Protein AF-A0A286E2Q5-F1 (afdb_monomer_lite)

Secondary structure (DSSP, 8-state):
---------------PPPTTTTSPPPEE-TTT-PEE-SHHHHHHTS-HHHHHHHHTTPPPPPPSS---PPPPTT-

pLDDT: mean 80.77, std 14.0, range [41.22, 96.38]

Organism: NCBI:txid1300267

InterPro domains:
  IPR046053 Protein of unknown function DUF6011 [PF19474] (24-54)

Radius of gyration: 27.21 Å; chains: 1; bounding box: 50×77×46 Å

Foldseek 3Di:
DDDDDDDDPDPPPPPDPDPVVVDDDFQAAPPPRHTDDDPVCNVVSHDPVRVVVVVVVDDPDDDPDDDPDDDDPPD

Sequence (75 aa):
MAGTTSGANDPQPALLPDPEERRRPPVHCRLCGRPLRDREARTWGLGPECRAKLELRAAPRPPDGPVEQDPLPGV

Structure (mmCIF, N/CA/C/O backbone):
data_AF-A0A286E2Q5-F1
#
_entry.id   AF-A0A286E2Q5-F1
#
loop_
_atom_site.group_PDB
_atom_site.id
_atom_site.type_symbol
_atom_site.label_atom_id
_atom_site.label_alt_id
_atom_site.label_comp_id
_atom_site.label_asym_id
_atom_site.label_entity_id
_atom_site.label_seq_id
_atom_site.pdbx_PDB_ins_code
_atom_site.Cartn_x
_atom_site.Cartn_y
_atom_site.Cartn_z
_atom_site.occupancy
_atom_site.B_iso_or_equiv
_atom_site.auth_seq_id
_atom_site.auth_comp_id
_atom_site.auth_asym_id
_atom_site.auth_atom_id
_atom_site.pdbx_PDB_model_num
ATOM 1 N N . MET A 1 1 ? 16.433 -65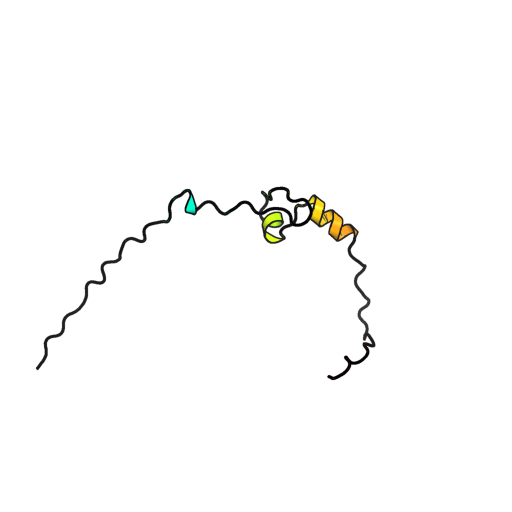.075 -10.901 1.00 41.22 1 MET A N 1
ATOM 2 C CA . MET A 1 1 ? 17.596 -64.728 -10.061 1.00 41.22 1 MET A CA 1
ATOM 3 C C . MET A 1 1 ? 18.248 -63.480 -10.637 1.00 41.22 1 MET A C 1
ATOM 5 O O . MET A 1 1 ? 18.482 -63.464 -11.833 1.00 41.22 1 MET A O 1
ATOM 9 N N . ALA A 1 2 ? 18.398 -62.466 -9.779 1.00 49.66 2 ALA A N 1
ATOM 10 C CA . ALA A 1 2 ? 19.212 -61.240 -9.811 1.00 49.66 2 ALA A CA 1
ATOM 11 C C . ALA A 1 2 ? 19.798 -60.685 -11.131 1.00 49.66 2 ALA A C 1
ATOM 13 O O . ALA A 1 2 ? 20.535 -61.357 -11.843 1.00 49.66 2 ALA A O 1
ATOM 14 N N . GLY A 1 3 ? 19.586 -59.378 -11.325 1.00 44.09 3 GLY A N 1
ATOM 15 C CA . GLY A 1 3 ? 20.302 -58.522 -12.271 1.00 44.09 3 GLY A CA 1
ATOM 16 C C . GLY A 1 3 ? 20.019 -57.040 -12.006 1.00 44.09 3 GLY A C 1
ATOM 17 O O . GLY A 1 3 ? 19.378 -56.375 -12.808 1.00 44.09 3 GLY A O 1
ATOM 18 N N . THR A 1 4 ? 20.419 -56.549 -10.833 1.00 64.75 4 THR A N 1
ATOM 19 C CA . THR A 1 4 ? 20.478 -55.124 -10.462 1.00 64.75 4 THR A CA 1
ATOM 20 C C . THR A 1 4 ? 21.668 -54.427 -11.124 1.00 64.75 4 THR A C 1
ATOM 22 O O . THR A 1 4 ? 22.764 -54.959 -11.002 1.00 64.75 4 THR A O 1
ATOM 25 N N . THR A 1 5 ? 21.482 -53.214 -11.657 1.00 54.28 5 THR A N 1
ATOM 26 C CA . THR A 1 5 ? 22.385 -52.042 -11.514 1.00 54.28 5 THR A CA 1
ATOM 27 C C . THR A 1 5 ? 21.645 -50.796 -12.030 1.00 54.28 5 THR A C 1
ATOM 29 O O . THR A 1 5 ? 21.092 -50.794 -13.121 1.00 54.28 5 THR A O 1
ATOM 32 N N . SER A 1 6 ? 21.359 -49.807 -11.182 1.00 52.62 6 SER A N 1
ATOM 33 C CA . SER A 1 6 ? 22.254 -48.714 -10.754 1.00 52.62 6 SER A CA 1
ATOM 34 C C . SER A 1 6 ? 22.640 -47.742 -11.873 1.00 52.62 6 SER A C 1
ATOM 36 O O . SER A 1 6 ? 23.627 -47.944 -12.564 1.00 52.62 6 SER A O 1
ATOM 38 N N . GLY A 1 7 ? 21.868 -46.654 -11.958 1.00 53.22 7 GLY A N 1
ATOM 39 C CA . GLY A 1 7 ? 22.362 -45.303 -11.683 1.00 53.22 7 GLY A CA 1
ATOM 40 C C . GLY A 1 7 ? 23.318 -44.653 -12.682 1.00 53.22 7 GLY A C 1
ATOM 41 O O . GLY A 1 7 ? 24.517 -44.887 -12.641 1.00 53.22 7 GLY A O 1
ATOM 42 N N . ALA A 1 8 ? 22.790 -43.673 -13.414 1.00 50.34 8 ALA A N 1
ATOM 43 C CA . ALA A 1 8 ? 23.467 -42.398 -13.638 1.00 50.34 8 ALA A CA 1
ATOM 44 C C . ALA A 1 8 ? 22.385 -41.320 -13.817 1.00 50.34 8 ALA A C 1
ATOM 46 O O . ALA A 1 8 ? 21.932 -41.039 -14.923 1.00 50.34 8 ALA A O 1
ATOM 47 N N . ASN A 1 9 ? 21.894 -40.775 -12.700 1.00 63.78 9 ASN A N 1
ATOM 48 C 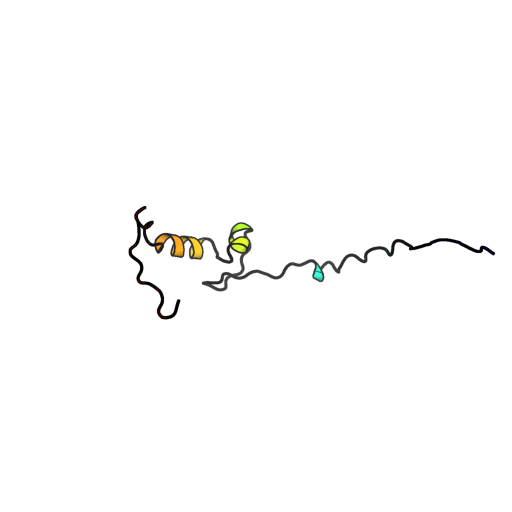CA . ASN A 1 9 ? 21.227 -39.477 -12.723 1.00 63.78 9 ASN A CA 1
ATOM 49 C C . ASN A 1 9 ? 22.354 -38.458 -12.910 1.00 63.78 9 ASN A C 1
ATOM 51 O O . ASN A 1 9 ? 23.026 -38.082 -11.951 1.00 63.78 9 ASN A O 1
ATOM 55 N N . ASP A 1 10 ? 22.651 -38.164 -14.172 1.00 61.38 10 ASP A N 1
ATOM 56 C CA . ASP A 1 10 ? 23.568 -37.099 -14.554 1.00 61.38 10 ASP A CA 1
ATOM 57 C C . ASP A 1 10 ? 23.054 -35.805 -13.900 1.00 61.38 10 ASP A C 1
ATOM 59 O O . ASP A 1 10 ? 21.860 -35.509 -14.044 1.00 61.38 10 ASP A O 1
ATOM 63 N N . PRO A 1 11 ? 23.868 -35.047 -13.142 1.00 64.19 11 PRO A N 1
ATOM 64 C CA . PRO A 1 11 ? 23.431 -33.766 -12.621 1.00 64.19 11 PRO A CA 1
ATOM 65 C C . PRO A 1 11 ? 23.263 -32.837 -13.818 1.00 64.19 11 PRO A C 1
ATOM 67 O O . PRO A 1 11 ? 24.213 -32.194 -14.260 1.00 64.19 11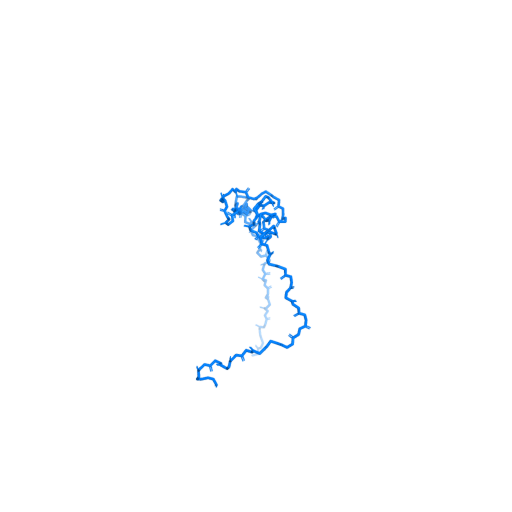 PRO A O 1
ATOM 70 N N . GLN A 1 12 ? 22.046 -32.797 -14.365 1.00 65.94 12 GLN A N 1
ATOM 71 C CA . GLN A 1 12 ? 21.679 -31.866 -15.415 1.00 65.94 12 GLN A CA 1
ATOM 72 C C . GLN A 1 12 ? 22.122 -30.476 -14.939 1.00 65.94 12 GLN A C 1
ATOM 74 O O . GLN A 1 12 ? 21.684 -30.043 -13.865 1.00 65.94 12 GLN A O 1
ATOM 79 N N . PRO A 1 13 ? 23.033 -29.794 -15.656 1.00 65.31 13 PRO A N 1
ATOM 80 C CA . PRO A 1 13 ? 23.487 -28.486 -15.230 1.00 65.31 13 PRO A CA 1
ATOM 81 C C . PRO A 1 13 ? 22.257 -27.589 -15.203 1.00 65.31 13 PRO A C 1
ATOM 83 O O . PRO A 1 13 ? 21.589 -27.423 -16.224 1.00 65.31 13 PRO A O 1
ATOM 86 N N . ALA A 1 14 ? 21.925 -27.067 -14.022 1.00 69.25 14 ALA A N 1
ATOM 87 C CA . ALA A 1 14 ? 20.838 -26.118 -13.869 1.00 69.25 14 ALA A CA 1
ATOM 88 C C . ALA A 1 14 ? 21.135 -24.938 -14.798 1.00 69.25 14 ALA A C 1
ATOM 90 O O . ALA A 1 14 ? 22.032 -24.137 -14.525 1.00 69.25 14 ALA A O 1
ATOM 91 N N . LEU A 1 15 ? 20.427 -24.876 -15.928 1.00 71.62 15 LEU A N 1
ATOM 92 C CA . LEU A 1 15 ? 20.478 -23.744 -16.838 1.00 71.62 15 LEU A CA 1
ATOM 93 C C . LEU A 1 15 ? 20.052 -22.532 -16.015 1.00 71.62 15 LEU A C 1
ATOM 95 O O . LEU A 1 15 ? 18.897 -22.415 -15.608 1.00 71.62 15 LEU A O 1
ATOM 99 N N . LEU A 1 16 ? 21.017 -21.678 -15.679 1.00 72.88 16 LEU A N 1
ATOM 100 C CA . LEU A 1 16 ? 20.724 -20.447 -14.967 1.00 72.88 16 LEU A CA 1
ATOM 101 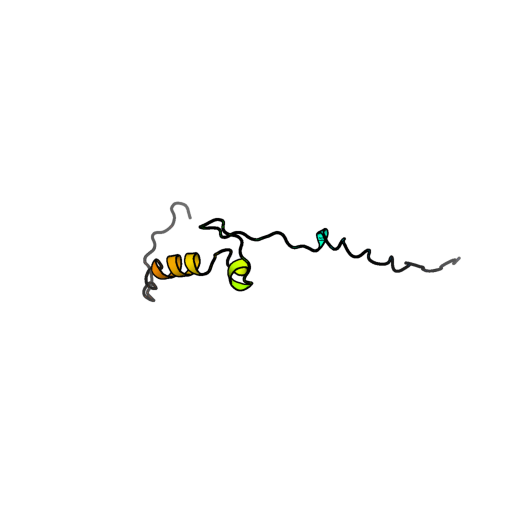C C . LEU A 1 16 ? 19.781 -19.624 -15.862 1.00 72.88 16 LEU A C 1
ATOM 103 O O . LEU A 1 16 ? 20.108 -19.449 -17.037 1.00 72.88 16 LEU A O 1
ATOM 107 N N . PRO A 1 17 ? 18.651 -19.115 -15.334 1.00 72.38 17 PRO A N 1
ATOM 108 C CA . PRO A 1 17 ? 17.701 -18.323 -16.118 1.00 72.38 17 PRO A CA 1
ATOM 109 C C . PRO A 1 17 ? 18.402 -17.115 -16.733 1.00 72.38 17 PRO A C 1
ATOM 111 O O . PRO A 1 17 ? 19.367 -16.616 -16.146 1.00 72.38 17 PRO A O 1
ATOM 114 N N . ASP A 1 18 ? 17.943 -16.643 -17.889 1.00 76.25 18 ASP A N 1
ATOM 115 C CA . ASP A 1 18 ? 18.606 -15.570 -18.635 1.00 76.25 18 ASP A CA 1
ATOM 116 C C . ASP A 1 18 ? 18.806 -14.316 -17.744 1.00 76.25 18 ASP A C 1
ATOM 118 O O . ASP A 1 18 ? 17.969 -14.024 -16.882 1.00 76.25 18 ASP A O 1
ATOM 122 N N . PRO A 1 19 ? 19.921 -13.564 -17.854 1.00 70.81 19 PRO A N 1
ATOM 123 C CA . PRO A 1 19 ? 20.108 -12.314 -17.108 1.00 70.81 19 PRO A CA 1
ATOM 124 C C . PRO A 1 19 ? 18.933 -11.336 -17.192 1.00 70.81 19 PRO A C 1
ATOM 126 O O . PRO A 1 19 ? 18.692 -10.622 -16.216 1.00 70.81 19 PRO A O 1
ATOM 129 N N . GLU A 1 20 ? 18.194 -11.318 -18.297 1.00 69.62 20 GLU A N 1
ATOM 130 C CA . GLU A 1 20 ? 17.000 -10.491 -18.441 1.00 69.62 20 GLU A CA 1
ATOM 131 C C . GLU A 1 20 ? 15.820 -11.041 -17.624 1.00 69.62 20 GLU A C 1
ATOM 133 O O . GLU A 1 20 ? 15.126 -10.269 -16.961 1.00 69.62 20 GLU A O 1
ATOM 138 N N . GLU A 1 21 ? 15.660 -12.365 -17.534 1.00 68.25 21 GLU A N 1
ATOM 139 C CA . GLU A 1 21 ? 14.679 -13.019 -16.649 1.00 68.25 21 GLU A CA 1
ATOM 140 C C . GLU A 1 21 ? 15.008 -12.820 -15.160 1.00 68.25 21 GLU A C 1
ATOM 142 O O . GLU A 1 21 ? 14.120 -12.817 -14.305 1.00 68.25 21 GLU A O 1
ATOM 147 N N . ARG A 1 22 ? 16.286 -12.591 -14.826 1.00 70.44 22 ARG A N 1
ATOM 148 C CA . ARG A 1 22 ? 16.720 -12.261 -13.457 1.00 70.44 22 ARG A CA 1
ATOM 149 C C . ARG A 1 22 ? 16.337 -10.842 -13.026 1.00 70.44 22 ARG A C 1
ATOM 151 O O . ARG A 1 22 ? 16.418 -10.529 -11.832 1.00 70.44 22 ARG A O 1
ATOM 158 N N . ARG A 1 23 ? 15.918 -9.959 -13.943 1.00 76.62 23 ARG A N 1
ATOM 159 C CA . ARG A 1 23 ? 15.508 -8.596 -13.581 1.00 76.62 23 ARG A CA 1
ATOM 160 C C . ARG A 1 23 ? 14.139 -8.630 -12.916 1.00 76.62 23 ARG A C 1
ATOM 162 O O . ARG A 1 23 ? 13.101 -8.790 -13.550 1.00 76.62 23 ARG A O 1
ATOM 169 N N . ARG A 1 24 ? 14.127 -8.416 -11.600 1.00 76.06 24 ARG A N 1
ATOM 170 C CA . ARG A 1 24 ? 12.876 -8.313 -10.846 1.00 76.06 24 ARG A CA 1
ATOM 171 C C . ARG A 1 24 ? 12.049 -7.131 -11.374 1.00 76.06 24 ARG A C 1
ATOM 173 O O . ARG A 1 24 ? 12.593 -6.024 -11.443 1.00 76.06 24 ARG A O 1
ATOM 180 N N . PRO A 1 25 ? 10.744 -7.314 -11.655 1.00 82.81 25 PRO A N 1
ATOM 181 C CA . PRO A 1 25 ? 9.896 -6.230 -12.126 1.00 82.81 25 PRO A CA 1
ATOM 182 C C . PRO A 1 25 ? 9.963 -4.991 -11.214 1.00 82.81 25 PRO A C 1
ATOM 184 O O . PRO A 1 25 ? 10.127 -5.119 -9.983 1.00 82.81 25 PRO A O 1
ATOM 187 N N . PRO A 1 26 ? 9.851 -3.779 -11.787 1.00 86.38 26 PRO A N 1
ATOM 188 C CA . PRO A 1 26 ? 9.754 -2.561 -11.001 1.00 86.38 26 PRO A CA 1
ATOM 189 C C . PRO A 1 26 ? 8.481 -2.602 -10.151 1.00 86.38 26 PRO A C 1
ATOM 191 O O . PRO A 1 26 ? 7.385 -2.868 -10.638 1.00 86.38 26 PRO A O 1
ATOM 194 N N . VAL A 1 27 ? 8.635 -2.343 -8.854 1.00 92.12 27 VAL A N 1
ATOM 195 C CA . VAL A 1 27 ? 7.501 -2.194 -7.935 1.00 92.12 27 VAL A CA 1
ATOM 196 C C . VAL A 1 27 ? 7.091 -0.729 -7.951 1.00 92.12 27 VAL A C 1
ATOM 198 O O . VAL A 1 27 ? 7.953 0.145 -7.905 1.00 92.12 27 VAL A O 1
ATOM 201 N N . HIS A 1 28 ? 5.793 -0.457 -7.990 1.00 96.19 28 HIS A N 1
ATOM 202 C CA . HIS A 1 28 ? 5.252 0.899 -8.018 1.00 96.19 28 HIS A CA 1
ATOM 203 C C . HIS A 1 28 ? 4.550 1.232 -6.700 1.00 96.19 28 HIS A C 1
ATOM 205 O O . HIS A 1 28 ? 4.003 0.351 -6.033 1.00 96.19 28 HIS A O 1
ATOM 211 N N . CYS A 1 29 ? 4.572 2.509 -6.317 1.00 96.38 29 CYS A N 1
ATOM 212 C CA . CYS A 1 29 ? 3.845 3.003 -5.154 1.00 96.38 29 CYS A CA 1
ATOM 213 C C . CYS A 1 29 ? 2.339 2.807 -5.347 1.00 96.38 29 CYS A C 1
ATOM 215 O O . CYS A 1 29 ? 1.777 3.309 -6.319 1.00 96.38 29 CYS A O 1
ATOM 217 N N . ARG A 1 30 ? 1.665 2.175 -4.383 1.00 94.56 30 ARG A N 1
ATOM 218 C CA . ARG A 1 30 ? 0.208 1.954 -4.434 1.00 94.56 30 ARG A CA 1
ATOM 219 C C . ARG A 1 30 ? -0.620 3.242 -4.368 1.00 94.56 30 ARG A C 1
ATOM 221 O O . ARG A 1 30 ? -1.770 3.230 -4.783 1.00 94.56 30 ARG A O 1
ATOM 228 N N . LEU A 1 31 ? -0.052 4.340 -3.858 1.00 94.06 31 LEU A N 1
ATOM 229 C CA . LEU A 1 31 ? -0.748 5.628 -3.748 1.00 94.06 31 LEU A CA 1
ATOM 230 C C . LEU A 1 31 ? -0.495 6.575 -4.924 1.00 94.06 31 LEU A C 1
ATOM 232 O O . LEU A 1 31 ? -1.415 7.256 -5.358 1.00 94.06 31 LEU A O 1
ATOM 236 N N . CYS A 1 32 ? 0.743 6.665 -5.418 1.00 95.19 32 CYS A N 1
ATOM 237 C CA . CYS A 1 32 ? 1.113 7.655 -6.438 1.00 95.19 32 CYS A CA 1
ATOM 238 C C . CYS A 1 32 ? 1.647 7.057 -7.745 1.00 95.19 32 CYS A C 1
ATOM 240 O O . CYS A 1 32 ? 2.000 7.809 -8.647 1.00 95.19 32 CYS A O 1
ATOM 242 N N . GLY A 1 33 ? 1.781 5.731 -7.843 1.00 94.56 33 GLY A N 1
ATOM 243 C CA . GLY A 1 33 ? 2.243 5.037 -9.049 1.00 94.56 33 GLY A CA 1
ATOM 244 C C . GLY A 1 33 ? 3.730 5.197 -9.384 1.00 94.56 33 GLY A C 1
ATOM 245 O O . GLY A 1 33 ? 4.208 4.557 -10.312 1.00 94.56 33 GLY A O 1
ATOM 246 N N . ARG A 1 34 ? 4.499 6.009 -8.645 1.00 94.88 34 ARG A N 1
ATOM 247 C CA . ARG A 1 34 ? 5.936 6.200 -8.913 1.00 94.88 34 ARG A CA 1
ATOM 248 C C . ARG A 1 34 ? 6.732 4.904 -8.677 1.00 94.88 34 ARG A C 1
ATOM 250 O O . ARG A 1 34 ? 6.421 4.183 -7.723 1.00 94.88 34 ARG A O 1
ATOM 257 N N . PRO A 1 35 ? 7.766 4.614 -9.490 1.00 94.56 35 PRO A N 1
ATOM 258 C CA . PRO A 1 35 ? 8.599 3.430 -9.309 1.00 94.56 35 PRO A CA 1
ATOM 259 C C . PRO A 1 35 ? 9.395 3.516 -8.001 1.00 94.56 35 PRO A C 1
ATOM 261 O O . PRO A 1 35 ? 10.020 4.534 -7.700 1.00 94.56 35 PRO A O 1
ATOM 264 N N . LEU A 1 36 ? 9.381 2.432 -7.230 1.00 94.38 36 LEU A N 1
ATOM 265 C CA . LEU A 1 36 ? 10.067 2.306 -5.948 1.00 94.38 36 LEU A CA 1
ATOM 266 C C . LEU A 1 36 ? 11.464 1.720 -6.159 1.00 94.38 36 LEU A C 1
ATOM 268 O O . LEU A 1 36 ? 11.620 0.583 -6.622 1.00 94.38 36 LEU A O 1
ATOM 272 N N . ARG A 1 37 ? 12.478 2.512 -5.804 1.00 90.44 37 ARG A N 1
ATOM 273 C CA . ARG A 1 37 ? 13.895 2.137 -5.907 1.00 90.44 37 ARG A CA 1
ATOM 274 C C . ARG A 1 37 ? 14.420 1.545 -4.600 1.00 90.44 37 ARG A C 1
ATOM 276 O O . ARG A 1 37 ? 15.160 0.567 -4.634 1.00 90.44 37 ARG A O 1
ATOM 283 N N . ASP A 1 38 ? 13.967 2.076 -3.470 1.00 90.25 38 ASP A N 1
ATOM 284 C CA . ASP A 1 38 ? 14.463 1.697 -2.148 1.00 90.25 38 ASP A CA 1
ATOM 285 C C . ASP A 1 38 ? 13.856 0.387 -1.645 1.00 90.25 38 ASP A C 1
ATOM 287 O O . ASP A 1 38 ? 12.666 0.112 -1.833 1.00 90.25 38 ASP A O 1
ATOM 291 N N . ARG A 1 39 ? 14.668 -0.425 -0.956 1.00 92.00 39 ARG A N 1
ATOM 292 C CA . ARG A 1 39 ? 14.244 -1.725 -0.412 1.00 92.00 39 ARG A CA 1
ATOM 293 C C . ARG A 1 39 ? 13.037 -1.585 0.509 1.00 92.00 39 ARG A C 1
ATOM 295 O O . ARG A 1 39 ? 12.076 -2.331 0.358 1.00 92.00 39 ARG A O 1
ATOM 302 N N . GLU A 1 40 ? 13.083 -0.639 1.440 1.00 92.12 40 GLU A N 1
ATOM 303 C CA . GLU A 1 40 ? 12.001 -0.413 2.395 1.00 92.12 40 GLU A CA 1
ATOM 304 C C . GLU A 1 40 ? 10.701 -0.023 1.685 1.00 92.12 40 GLU A C 1
ATOM 306 O O . GLU A 1 40 ? 9.664 -0.647 1.906 1.00 92.12 40 GLU A O 1
ATOM 311 N N . ALA A 1 41 ? 10.772 0.926 0.749 1.00 93.12 41 ALA A N 1
ATOM 312 C CA . ALA A 1 41 ? 9.618 1.330 -0.042 1.00 93.12 41 ALA A CA 1
ATOM 313 C C . ALA A 1 41 ? 9.012 0.141 -0.805 1.00 93.12 41 ALA A C 1
ATOM 315 O O . ALA A 1 41 ? 7.796 -0.044 -0.806 1.00 93.12 41 ALA A O 1
ATOM 316 N N . ARG A 1 42 ? 9.850 -0.723 -1.398 1.00 92.50 42 ARG A N 1
ATOM 317 C CA . ARG A 1 42 ? 9.404 -1.950 -2.080 1.00 92.50 42 ARG A CA 1
ATOM 318 C C . ARG A 1 42 ? 8.748 -2.954 -1.131 1.00 92.50 42 ARG A C 1
ATOM 320 O O . ARG A 1 42 ? 7.770 -3.574 -1.535 1.00 92.50 42 ARG A O 1
ATOM 327 N N . THR A 1 43 ? 9.259 -3.112 0.090 1.00 93.44 43 THR A N 1
ATOM 328 C CA . THR A 1 43 ? 8.665 -3.988 1.116 1.00 93.44 43 THR A CA 1
ATOM 329 C C . THR A 1 43 ? 7.259 -3.524 1.485 1.00 93.44 43 THR A C 1
ATOM 331 O O . THR A 1 43 ? 6.339 -4.333 1.544 1.00 93.44 43 THR A O 1
ATOM 334 N N . TRP A 1 44 ? 7.078 -2.218 1.682 1.00 92.12 44 TRP A N 1
ATOM 335 C CA . TRP A 1 44 ? 5.787 -1.642 2.062 1.00 92.12 44 TRP A CA 1
ATOM 336 C C . TRP A 1 44 ? 4.851 -1.374 0.872 1.00 92.12 44 TRP A C 1
ATOM 338 O O . TRP A 1 44 ? 3.652 -1.177 1.059 1.00 92.12 44 TRP A O 1
ATOM 348 N N . GLY A 1 45 ? 5.373 -1.352 -0.358 1.00 94.19 45 GLY A N 1
ATOM 349 C CA . GLY A 1 45 ? 4.626 -0.963 -1.560 1.00 94.19 45 GLY A CA 1
ATOM 350 C C . GLY A 1 45 ? 4.265 0.527 -1.601 1.00 94.19 45 GLY A C 1
ATOM 351 O O . GLY A 1 45 ? 3.364 0.928 -2.341 1.00 94.19 45 GLY A O 1
ATOM 352 N N . LEU A 1 46 ? 4.943 1.353 -0.803 1.00 95.25 46 LEU A N 1
ATOM 353 C CA . LEU A 1 46 ? 4.681 2.781 -0.645 1.00 95.25 46 LEU A CA 1
ATOM 354 C C . LEU A 1 46 ? 5.995 3.560 -0.644 1.00 95.25 46 LEU A C 1
ATOM 356 O O . LEU A 1 46 ? 6.947 3.178 0.028 1.00 95.25 46 LEU A O 1
ATOM 360 N N . GLY A 1 47 ? 6.037 4.664 -1.393 1.00 95.44 47 GLY A N 1
ATOM 361 C CA . GLY A 1 47 ? 7.173 5.589 -1.362 1.00 95.44 47 GLY A CA 1
ATOM 362 C C . GLY A 1 47 ? 7.256 6.347 -0.028 1.00 95.44 47 GLY A C 1
ATOM 363 O O . GLY A 1 47 ? 6.223 6.490 0.631 1.00 95.44 47 GLY A O 1
ATOM 364 N N . PRO A 1 48 ? 8.438 6.874 0.345 1.00 91.75 48 PRO A N 1
ATOM 365 C CA . PRO A 1 48 ? 8.670 7.508 1.650 1.00 91.75 48 PRO A CA 1
ATOM 366 C C . PRO A 1 48 ? 7.690 8.656 1.928 1.00 91.75 48 PRO A C 1
ATOM 368 O O . PRO A 1 48 ? 7.019 8.660 2.955 1.00 91.75 48 PRO A O 1
ATOM 371 N N . GLU A 1 49 ? 7.482 9.541 0.952 1.00 92.88 49 GLU A N 1
ATOM 372 C CA . GLU A 1 49 ? 6.515 10.646 1.041 1.00 92.88 49 GLU A CA 1
ATOM 373 C C . GLU A 1 49 ? 5.070 10.166 1.259 1.00 92.88 49 GLU A C 1
ATOM 375 O O . GLU A 1 49 ? 4.312 10.705 2.064 1.00 92.88 49 GLU A O 1
ATOM 380 N N . CYS A 1 50 ? 4.660 9.125 0.528 1.00 93.19 50 CYS A N 1
ATOM 381 C CA . CYS A 1 50 ? 3.307 8.576 0.618 1.00 93.19 50 CYS A CA 1
ATOM 382 C C . CYS A 1 50 ? 3.076 7.851 1.944 1.00 93.19 50 CYS A C 1
ATOM 384 O O . CYS A 1 50 ? 1.976 7.918 2.487 1.00 93.19 50 CYS A O 1
ATOM 386 N N . ARG A 1 51 ? 4.108 7.186 2.467 1.00 91.25 51 ARG A N 1
ATOM 387 C CA . ARG A 1 51 ? 4.084 6.562 3.785 1.00 91.25 51 ARG A CA 1
ATOM 388 C C . ARG A 1 51 ? 3.975 7.617 4.886 1.00 91.25 51 ARG A C 1
ATOM 390 O O . ARG A 1 51 ? 3.051 7.527 5.685 1.00 91.25 51 ARG A O 1
ATOM 397 N N . ALA A 1 52 ? 4.827 8.643 4.867 1.00 91.19 52 ALA A N 1
ATOM 398 C CA . ALA A 1 52 ? 4.774 9.744 5.829 1.00 91.19 52 ALA A CA 1
ATOM 399 C C . ALA A 1 52 ? 3.390 10.416 5.837 1.00 91.19 52 ALA A C 1
ATOM 401 O O . ALA A 1 52 ? 2.813 10.676 6.888 1.00 91.19 52 ALA A O 1
ATOM 402 N N . LYS A 1 53 ? 2.781 10.603 4.659 1.00 88.56 53 LYS A N 1
ATOM 403 C CA . LYS A 1 53 ? 1.412 11.126 4.539 1.00 88.56 53 LYS A CA 1
ATOM 404 C C . LYS A 1 53 ? 0.352 10.245 5.212 1.00 88.56 53 LYS A C 1
ATOM 406 O O . LYS A 1 53 ? -0.649 10.779 5.682 1.00 88.56 53 LYS A O 1
ATOM 411 N N . LEU A 1 54 ? 0.523 8.922 5.217 1.00 87.12 54 LEU A N 1
ATOM 412 C CA . LEU A 1 54 ? -0.377 8.009 5.928 1.00 87.12 54 LEU A CA 1
ATOM 413 C C . LEU A 1 54 ? -0.118 8.016 7.433 1.00 87.12 54 LEU A C 1
ATOM 415 O O . LEU A 1 54 ? -1.079 8.009 8.191 1.00 87.12 54 LEU A O 1
ATOM 419 N N . GLU A 1 55 ? 1.141 8.083 7.861 1.00 85.12 55 GLU A N 1
ATOM 420 C CA . GLU A 1 55 ? 1.502 8.196 9.280 1.00 85.12 55 GLU A CA 1
ATOM 421 C C . GLU A 1 55 ? 0.926 9.477 9.898 1.00 85.12 55 GLU A C 1
ATOM 423 O O . GLU A 1 55 ? 0.316 9.423 10.961 1.00 85.12 55 GLU A O 1
ATOM 428 N N . LEU A 1 56 ? 0.981 10.603 9.180 1.00 78.06 56 LEU A N 1
ATOM 429 C CA . LEU A 1 56 ? 0.337 11.860 9.587 1.00 78.06 56 LEU A CA 1
ATOM 430 C C . LEU A 1 56 ? -1.196 11.772 9.690 1.00 78.06 56 LEU A C 1
ATOM 432 O O . LEU A 1 56 ? -1.820 12.627 10.311 1.00 78.06 56 LEU A O 1
ATOM 436 N N . ARG A 1 57 ? -1.816 10.777 9.048 1.00 74.38 57 ARG A N 1
ATOM 437 C CA . ARG A 1 57 ? -3.269 10.537 9.065 1.00 74.38 57 ARG A CA 1
ATOM 438 C C . ARG A 1 57 ? -3.667 9.381 9.975 1.00 74.38 57 ARG A C 1
ATOM 440 O O . ARG A 1 57 ? -4.850 9.047 10.025 1.00 74.38 57 ARG A O 1
ATOM 447 N N . ALA A 1 58 ? -2.709 8.735 10.637 1.00 79.81 58 ALA A N 1
ATOM 448 C CA . ALA A 1 58 ? -3.008 7.638 11.533 1.00 79.81 58 ALA A CA 1
ATOM 449 C C . ALA A 1 58 ? -3.828 8.166 12.715 1.00 79.81 58 ALA A C 1
ATOM 451 O O . ALA A 1 58 ? -3.490 9.184 13.320 1.00 79.81 58 ALA A O 1
ATOM 452 N N . ALA A 1 59 ? -4.923 7.474 13.029 1.00 75.88 59 ALA A N 1
ATOM 453 C CA . ALA A 1 59 ? -5.668 7.745 14.247 1.00 75.88 59 ALA A CA 1
ATOM 454 C C . ALA A 1 59 ? -4.759 7.505 15.468 1.00 75.88 59 ALA A C 1
ATOM 456 O O . ALA A 1 59 ? -3.868 6.647 15.407 1.00 75.88 59 ALA A O 1
ATOM 457 N N . PRO A 1 60 ? -4.968 8.231 16.579 1.00 82.50 60 PRO A N 1
ATOM 458 C CA . PRO A 1 60 ? -4.291 7.911 17.827 1.00 82.50 60 PRO A CA 1
ATOM 459 C C . PRO A 1 60 ? -4.567 6.455 18.214 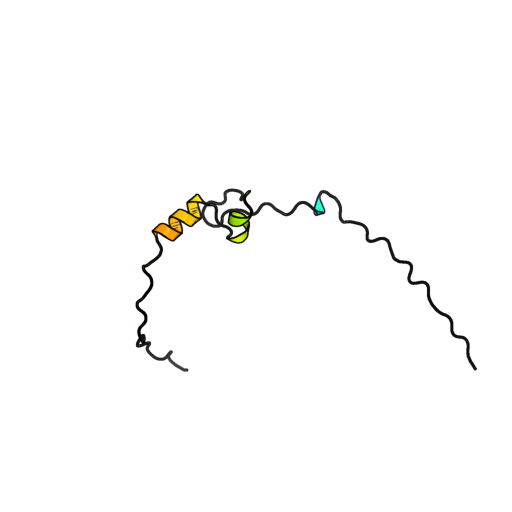1.00 82.50 60 PRO A C 1
ATOM 461 O O . PRO A 1 60 ? -5.619 5.899 17.886 1.00 82.50 60 PRO A O 1
ATOM 464 N N . ARG A 1 61 ? -3.613 5.833 18.919 1.00 84.19 61 ARG A N 1
ATOM 465 C CA . ARG A 1 61 ? -3.809 4.481 19.450 1.00 84.19 61 ARG A CA 1
ATOM 466 C C . ARG A 1 61 ? -5.066 4.488 20.338 1.00 84.19 61 ARG A C 1
ATOM 468 O O . ARG A 1 61 ? -5.133 5.332 21.235 1.00 84.19 61 ARG A O 1
ATOM 475 N N . PRO A 1 62 ? -6.038 3.588 20.105 1.00 82.69 62 PRO A N 1
ATOM 476 C CA . PRO A 1 62 ? -7.179 3.438 20.997 1.00 82.69 62 PRO A CA 1
ATOM 477 C C . PRO A 1 62 ? -6.717 3.121 22.427 1.00 82.69 62 PRO A C 1
ATOM 479 O O . PRO A 1 62 ? -5.659 2.511 22.593 1.00 82.69 62 PRO A O 1
ATOM 482 N N . PRO A 1 63 ? -7.470 3.529 23.456 1.00 85.88 63 PRO A N 1
ATOM 483 C CA . PRO A 1 63 ? -7.141 3.194 24.836 1.00 85.88 63 PRO A CA 1
ATOM 484 C C . PRO A 1 63 ? -7.162 1.677 25.071 1.00 85.88 63 PRO A C 1
ATOM 486 O O . PRO A 1 63 ? -7.976 0.962 24.486 1.00 85.88 63 PRO A O 1
ATOM 489 N N . ASP A 1 64 ? -6.291 1.207 25.968 1.00 86.19 64 ASP A N 1
ATOM 490 C CA . ASP A 1 64 ? -6.276 -0.176 26.447 1.00 86.19 64 ASP A CA 1
ATOM 491 C C . ASP A 1 64 ? -7.471 -0.377 27.399 1.00 86.19 64 ASP A C 1
ATOM 493 O O . ASP A 1 64 ? -7.390 -0.116 28.597 1.00 86.19 64 ASP A O 1
ATOM 497 N N . GLY A 1 65 ? -8.625 -0.766 26.866 1.00 85.50 65 GLY A N 1
ATOM 498 C CA . GLY A 1 65 ? -9.832 -1.020 27.650 1.00 85.50 65 GLY A CA 1
ATOM 499 C C . GLY A 1 65 ? -10.752 -2.012 26.945 1.00 85.50 65 GLY A C 1
ATOM 500 O O . GLY A 1 65 ? -10.652 -2.165 25.724 1.00 85.50 65 GLY A O 1
ATOM 501 N N . PRO A 1 66 ? -11.629 -2.714 27.687 1.00 83.06 66 PRO A N 1
ATOM 502 C CA . PRO A 1 66 ? -12.639 -3.554 27.063 1.00 83.06 66 PRO A CA 1
ATOM 503 C C . PRO A 1 66 ? -13.524 -2.683 26.168 1.00 83.06 66 PRO A C 1
ATOM 505 O O . PRO A 1 66 ? -14.020 -1.636 26.585 1.00 83.06 66 PRO A O 1
ATOM 508 N N . VAL A 1 67 ? -13.670 -3.104 24.915 1.00 83.81 67 VAL A N 1
ATOM 509 C CA . VAL A 1 67 ? -14.593 -2.489 23.964 1.00 83.81 67 VAL A CA 1
ATOM 510 C C . VAL A 1 67 ? -15.875 -3.302 24.002 1.00 83.81 67 VAL A C 1
ATOM 512 O O . VAL A 1 67 ? -15.865 -4.483 23.659 1.00 83.81 67 VAL A O 1
ATO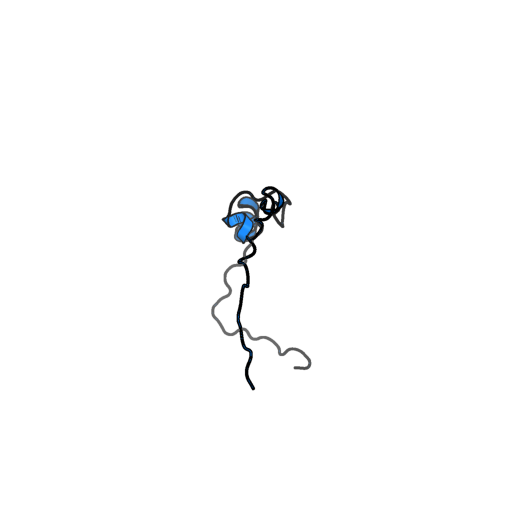M 515 N N . GLU A 1 68 ? -16.968 -2.664 24.410 1.00 85.81 68 GLU A N 1
ATOM 516 C CA . GLU A 1 68 ? -18.310 -3.237 24.310 1.00 85.81 68 GLU A CA 1
ATOM 517 C C . GLU A 1 68 ? -18.696 -3.297 22.826 1.00 85.81 68 GLU A C 1
ATOM 519 O O . GLU A 1 68 ? -19.092 -2.295 22.228 1.00 85.81 68 GLU A O 1
ATOM 524 N N . GLN A 1 69 ? -18.491 -4.460 22.205 1.00 88.94 69 GLN A N 1
ATOM 525 C CA . GLN A 1 69 ? -18.874 -4.725 20.823 1.00 88.94 69 GLN A CA 1
ATOM 526 C C . GLN A 1 69 ? -20.165 -5.541 20.816 1.00 88.94 69 GLN A C 1
ATOM 528 O O . GLN A 1 69 ? -20.219 -6.618 21.413 1.00 88.94 69 GLN A O 1
ATOM 533 N N . ASP A 1 70 ? -21.180 -5.054 20.105 1.00 90.12 70 ASP A N 1
ATOM 534 C CA . ASP A 1 70 ? -22.409 -5.816 19.913 1.00 90.12 70 ASP A CA 1
ATOM 535 C C . ASP A 1 70 ? -22.116 -7.159 19.216 1.00 90.12 70 ASP A C 1
ATOM 537 O O . ASP A 1 70 ? -21.237 -7.238 18.342 1.00 90.12 70 ASP A O 1
ATOM 541 N N . PRO A 1 71 ? -22.846 -8.231 19.573 1.00 89.44 71 PRO A N 1
ATOM 542 C CA . PRO A 1 71 ? -22.718 -9.505 18.890 1.00 89.44 71 PRO A CA 1
ATOM 543 C C . PRO A 1 71 ? -23.090 -9.350 17.414 1.00 89.44 71 PRO A C 1
ATOM 545 O O . PRO A 1 71 ? -24.020 -8.625 17.049 1.00 89.44 71 PRO A O 1
ATOM 548 N N . LEU A 1 72 ? -22.364 -10.062 16.550 1.00 89.06 72 LEU A N 1
ATOM 549 C CA . LEU A 1 72 ? -22.718 -10.117 15.138 1.00 89.06 72 LEU A CA 1
ATOM 550 C C . LEU A 1 72 ? -24.103 -10.785 15.008 1.00 89.06 72 LEU A C 1
ATOM 552 O O . LEU A 1 72 ? -24.361 -11.791 15.669 1.00 89.06 72 LEU A O 1
ATOM 556 N N . PRO A 1 73 ? -25.023 -10.276 14.178 1.00 90.94 73 PRO A N 1
ATOM 557 C CA . PRO A 1 73 ? -26.305 -10.944 13.994 1.00 90.94 73 PRO A CA 1
ATOM 558 C C . PRO A 1 73 ? -26.106 -12.321 13.341 1.00 90.94 73 PRO A C 1
ATOM 560 O O . PRO A 1 73 ? -25.539 -12.418 12.253 1.00 90.94 73 PRO A O 1
ATOM 563 N N . GLY A 1 74 ? -26.607 -13.378 13.989 1.00 87.00 74 GLY A N 1
ATOM 564 C CA . GLY A 1 74 ? -26.594 -14.746 13.457 1.00 87.00 74 GLY A CA 1
ATOM 565 C C . GLY A 1 74 ? -25.334 -15.571 13.749 1.00 87.00 74 GLY A C 1
ATOM 566 O O . GLY A 1 74 ? -25.198 -16.643 13.158 1.00 87.00 74 GLY A O 1
ATOM 567 N N . VAL A 1 75 ? -24.444 -15.097 14.632 1.00 71.62 75 VAL A N 1
ATOM 568 C CA . VAL A 1 75 ? -23.405 -15.930 15.274 1.00 71.62 75 VAL A CA 1
ATOM 569 C C . VAL A 1 75 ? -23.802 -16.335 16.685 1.00 71.62 75 VAL A C 1
ATOM 571 O O . VAL A 1 75 ? -24.605 -15.602 17.306 1.00 71.62 75 VAL A O 1
#